Protein AF-A0A645GBY3-F1 (afdb_monomer)

Solvent-accessible surface area (backbone atoms only — not comparable to full-atom values): 5752 Å² total; per-residue (Å²): 119,48,77,58,80,60,60,73,43,37,44,76,48,37,47,80,51,96,83,60,81,51,75,75,39,79,45,41,86,62,72,44,69,53,68,56,71,52,74,49,76,48,78,40,95,68,40,92,44,58,47,33,29,36,23,45,98,88,66,49,78,69,43,80,43,72,63,49,70,56,98,42,28,32,36,38,66,47,53,20,73,75,37,83,97,45,71,49,46,38,34,42,75,42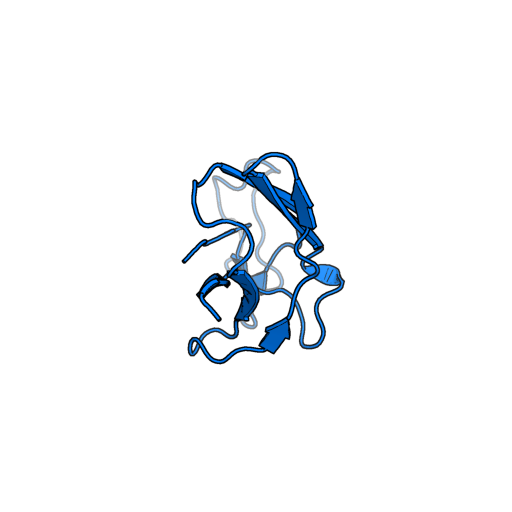,73,115

Organism: NCBI:txid1076179

Sequence (96 aa):
MLVYATNALNSGMEFEDATRRVRLAPGKPPVLVETGTFTVSLRRPDAGSFKAYALDFDGSRRGELPLTEKDGELTFTADTAAIPGGPALYFELSSR

Structure (mmCIF, N/CA/C/O backbone):
data_AF-A0A645GBY3-F1
#
_entry.id   AF-A0A645GBY3-F1
#
loop_
_atom_site.group_PDB
_atom_site.id
_atom_site.type_symbol
_atom_site.label_atom_id
_atom_site.label_alt_id
_atom_site.label_comp_id
_atom_site.label_asym_id
_atom_site.label_entity_id
_atom_site.label_seq_id
_atom_site.pdbx_PDB_ins_code
_atom_site.Cartn_x
_atom_site.Cartn_y
_atom_site.Cartn_z
_atom_site.occupancy
_atom_site.B_iso_or_equiv
_atom_site.auth_seq_id
_atom_site.auth_comp_id
_atom_site.auth_asym_id
_atom_site.auth_atom_id
_atom_site.pdbx_PDB_model_num
ATOM 1 N N . MET A 1 1 ? -9.772 7.772 2.960 1.00 88.50 1 MET A N 1
ATOM 2 C CA . MET A 1 1 ? -8.974 6.840 2.138 1.00 88.50 1 MET A CA 1
ATOM 3 C C . MET A 1 1 ? -7.528 7.292 2.157 1.00 88.50 1 MET A C 1
ATOM 5 O O . MET A 1 1 ? -7.288 8.487 2.036 1.00 88.50 1 MET A O 1
ATOM 9 N N . LEU A 1 2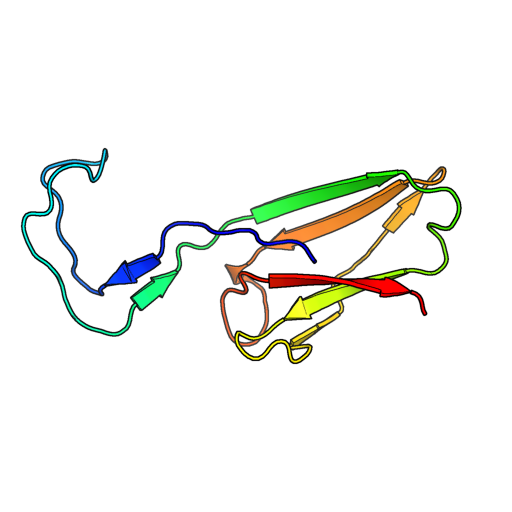 ? -6.599 6.358 2.340 1.00 94.62 2 LEU A N 1
ATOM 10 C CA . LEU A 1 2 ? -5.160 6.572 2.232 1.00 94.62 2 LEU A CA 1
ATOM 11 C C . LEU A 1 2 ? -4.643 5.826 1.001 1.00 94.62 2 LEU A C 1
ATOM 13 O O . LEU A 1 2 ? -5.044 4.690 0.753 1.00 94.62 2 LEU A O 1
ATOM 17 N N . VAL A 1 3 ? -3.732 6.464 0.270 1.00 95.44 3 VAL A N 1
ATOM 18 C CA . VAL A 1 3 ? -2.989 5.845 -0.829 1.00 95.44 3 VAL A CA 1
ATOM 19 C C . VAL A 1 3 ? -1.514 5.854 -0.457 1.00 95.44 3 VAL A C 1
ATOM 21 O O . VAL A 1 3 ? -0.946 6.923 -0.240 1.00 95.44 3 VAL A O 1
ATOM 24 N N . TYR A 1 4 ? -0.903 4.675 -0.382 1.00 94.69 4 TYR A N 1
ATOM 25 C CA . TYR A 1 4 ? 0.540 4.527 -0.222 1.00 94.69 4 TYR A CA 1
ATOM 26 C C . TYR A 1 4 ? 1.101 3.919 -1.506 1.00 94.69 4 TYR A C 1
ATOM 28 O O . TYR A 1 4 ? 1.101 2.704 -1.692 1.00 94.69 4 TYR A O 1
ATOM 36 N N . ALA A 1 5 ? 1.503 4.799 -2.424 1.00 91.44 5 ALA A N 1
ATOM 37 C CA . ALA A 1 5 ? 2.023 4.423 -3.729 1.00 91.44 5 ALA A CA 1
ATOM 38 C C . ALA A 1 5 ? 3.552 4.439 -3.731 1.00 91.44 5 ALA A C 1
ATOM 40 O O . ALA A 1 5 ? 4.187 5.491 -3.667 1.00 91.44 5 ALA A O 1
ATOM 41 N N . THR A 1 6 ? 4.123 3.247 -3.817 1.00 91.56 6 THR A N 1
ATOM 42 C CA . THR A 1 6 ? 5.524 2.990 -4.158 1.00 91.56 6 THR A CA 1
ATOM 43 C C . THR A 1 6 ? 5.679 2.900 -5.682 1.00 91.56 6 THR A C 1
ATOM 45 O O . THR A 1 6 ? 4.725 3.130 -6.432 1.00 91.56 6 THR A O 1
ATOM 48 N N . ASN A 1 7 ? 6.877 2.580 -6.182 1.00 93.38 7 ASN A N 1
ATOM 49 C CA . ASN A 1 7 ? 7.066 2.436 -7.623 1.00 93.38 7 ASN A CA 1
ATOM 50 C C . ASN A 1 7 ? 6.206 1.309 -8.203 1.00 93.38 7 ASN A C 1
ATOM 52 O O . ASN A 1 7 ? 6.134 0.213 -7.653 1.00 93.38 7 ASN A O 1
ATOM 56 N N . ALA A 1 8 ? 5.640 1.570 -9.378 1.00 93.81 8 ALA A N 1
ATOM 57 C CA . ALA A 1 8 ? 4.968 0.585 -10.210 1.00 93.81 8 ALA A CA 1
ATOM 58 C C . ALA A 1 8 ? 5.652 0.568 -11.584 1.00 93.81 8 ALA A C 1
ATOM 60 O O . ALA A 1 8 ? 5.564 1.539 -12.336 1.00 93.81 8 ALA A O 1
ATOM 61 N N . LEU A 1 9 ? 6.382 -0.505 -11.894 1.00 95.44 9 LEU A N 1
ATOM 62 C CA . LEU A 1 9 ? 7.229 -0.607 -13.090 1.00 95.44 9 LEU A CA 1
ATOM 63 C C . LEU A 1 9 ? 6.911 -1.878 -13.875 1.00 95.44 9 LEU A C 1
ATOM 65 O O . LEU A 1 9 ? 6.564 -2.897 -13.290 1.00 95.44 9 LEU A O 1
ATOM 69 N N . ASN A 1 10 ? 7.059 -1.858 -15.200 1.00 97.06 10 ASN A N 1
ATOM 70 C CA . ASN A 1 10 ? 6.923 -3.085 -15.990 1.00 97.06 10 ASN A CA 1
ATOM 71 C C . ASN A 1 10 ? 8.004 -4.103 -15.615 1.00 97.06 10 ASN A C 1
ATOM 73 O O . ASN A 1 10 ? 9.141 -3.742 -15.299 1.00 97.06 10 ASN A O 1
ATOM 77 N N . SER A 1 11 ? 7.672 -5.385 -15.749 1.00 96.81 11 SER A N 1
ATOM 78 C CA . SER A 1 11 ? 8.645 -6.465 -15.615 1.00 96.81 11 SER A CA 1
ATOM 79 C C . SER A 1 11 ? 9.768 -6.300 -16.644 1.00 96.81 11 SER A C 1
ATOM 81 O O . SER A 1 11 ? 9.513 -6.186 -17.847 1.00 96.81 11 SER A O 1
ATOM 83 N N . GLY A 1 12 ? 11.015 -6.282 -16.167 1.00 96.81 12 GLY A N 1
ATOM 84 C CA . GLY A 1 12 ? 12.201 -6.097 -17.010 1.00 96.81 12 GLY A CA 1
ATOM 85 C C . GLY A 1 12 ? 12.359 -4.684 -17.583 1.00 96.81 12 GLY A C 1
ATOM 86 O O . GLY A 1 12 ? 12.971 -4.530 -18.634 1.00 96.81 12 GLY A O 1
ATOM 87 N N . MET A 1 13 ? 11.769 -3.659 -16.957 1.00 97.81 13 MET A N 1
ATOM 88 C CA . MET A 1 13 ? 12.065 -2.267 -17.306 1.00 97.81 13 MET A CA 1
ATOM 89 C C . MET A 1 13 ? 13.497 -1.917 -16.880 1.00 97.81 13 MET A C 1
ATOM 91 O O . MET A 1 13 ? 13.879 -2.165 -15.738 1.00 97.81 13 MET A O 1
ATOM 95 N N . GLU A 1 14 ? 14.268 -1.318 -17.786 1.00 97.56 14 GLU A N 1
ATOM 96 C CA . GLU A 1 14 ? 15.667 -0.954 -17.545 1.00 97.56 14 GLU A CA 1
ATOM 97 C C . GLU A 1 14 ? 15.847 0.561 -17.578 1.00 97.56 14 GLU A C 1
ATOM 99 O O . GLU A 1 14 ? 15.270 1.265 -18.416 1.00 97.56 14 GLU A O 1
ATOM 104 N N . PHE A 1 15 ? 16.690 1.050 -16.676 1.00 97.69 15 PHE A N 1
ATOM 105 C CA . PHE A 1 15 ? 17.056 2.452 -16.552 1.00 97.69 15 PHE A CA 1
ATOM 106 C C . PHE A 1 15 ? 18.569 2.595 -16.623 1.00 97.69 15 PHE A C 1
ATOM 108 O O . PHE A 1 15 ? 19.296 1.663 -16.289 1.00 97.69 15 PHE A O 1
ATOM 115 N N . GLU A 1 16 ? 19.025 3.771 -17.042 1.00 98.12 16 GLU A N 1
ATOM 116 C CA . GLU A 1 16 ? 20.454 4.088 -17.115 1.00 98.12 16 GLU A CA 1
ATOM 117 C C . GLU A 1 16 ? 21.129 3.996 -15.741 1.00 98.12 16 GLU A C 1
ATOM 119 O O . GLU A 1 16 ? 22.251 3.510 -15.625 1.00 98.12 16 GLU A O 1
ATOM 124 N N . ASP A 1 17 ? 20.418 4.411 -14.691 1.00 96.75 17 ASP A N 1
ATOM 125 C CA . ASP A 1 17 ? 20.914 4.396 -13.324 1.00 96.75 17 ASP A CA 1
ATOM 126 C C . ASP A 1 17 ? 19.789 4.224 -12.285 1.00 96.75 17 ASP A C 1
ATOM 128 O O . ASP A 1 17 ? 18.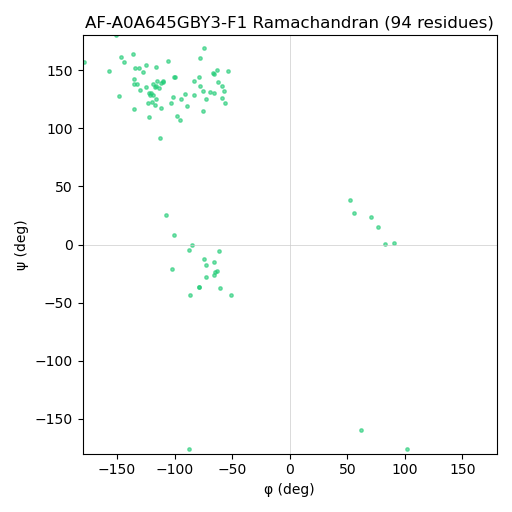592 4.136 -12.591 1.00 96.75 17 ASP A O 1
ATOM 132 N N . ALA A 1 18 ? 20.185 4.201 -11.011 1.00 93.75 18 ALA A N 1
ATOM 133 C CA . ALA A 1 18 ? 19.282 4.059 -9.873 1.00 93.75 18 ALA A CA 1
ATOM 134 C C . ALA A 1 18 ? 18.321 5.247 -9.679 1.00 93.75 18 ALA A C 1
ATOM 136 O O . ALA A 1 18 ? 17.332 5.105 -8.961 1.00 93.75 18 ALA A O 1
ATOM 137 N N . THR A 1 19 ? 18.565 6.404 -10.310 1.00 94.31 19 THR A N 1
ATOM 138 C CA . THR A 1 19 ? 17.632 7.543 -10.266 1.00 94.31 19 THR A CA 1
ATOM 139 C C . THR A 1 19 ? 16.390 7.293 -11.115 1.00 94.31 19 THR A C 1
ATOM 141 O O . THR A 1 19 ? 15.382 7.975 -10.926 1.00 94.31 19 THR A O 1
ATOM 144 N N . ARG A 1 20 ? 16.453 6.319 -12.039 1.00 93.56 20 ARG A N 1
ATOM 145 C CA . ARG A 1 20 ? 15.354 5.912 -12.926 1.00 93.56 20 ARG A CA 1
ATOM 146 C C . ARG A 1 20 ? 14.776 7.066 -13.762 1.00 93.56 20 ARG A C 1
ATOM 148 O O . ARG A 1 20 ? 13.615 7.032 -14.161 1.00 93.56 20 ARG A O 1
ATOM 155 N N . ARG A 1 21 ? 15.585 8.093 -14.050 1.00 94.50 21 ARG A N 1
ATOM 156 C CA . ARG A 1 21 ? 15.176 9.257 -14.860 1.00 94.50 21 ARG A CA 1
ATOM 157 C C . ARG A 1 21 ? 15.169 8.976 -16.360 1.00 94.50 21 ARG A C 1
ATOM 159 O O . ARG A 1 21 ? 14.299 9.478 -17.066 1.00 94.50 21 ARG A O 1
ATOM 166 N N . VAL A 1 22 ? 16.124 8.178 -16.837 1.00 96.88 22 VAL A N 1
ATOM 167 C CA . VAL A 1 22 ? 16.264 7.810 -18.252 1.00 96.88 22 VAL A CA 1
ATOM 168 C C . VAL A 1 22 ? 15.958 6.326 -18.414 1.00 96.88 22 VAL A C 1
ATOM 170 O O . VAL A 1 22 ? 16.637 5.473 -17.843 1.00 96.88 22 VAL A O 1
ATOM 173 N N . ARG A 1 23 ? 14.909 6.020 -19.182 1.00 96.94 23 ARG A N 1
ATOM 174 C CA . ARG A 1 23 ? 14.466 4.649 -19.464 1.00 96.94 23 ARG A CA 1
ATOM 175 C C . ARG A 1 23 ? 15.174 4.115 -20.708 1.00 96.94 23 ARG A C 1
ATOM 177 O O . ARG A 1 23 ? 14.966 4.653 -21.793 1.00 96.94 23 ARG A O 1
ATOM 184 N N . LEU A 1 24 ? 15.928 3.029 -20.553 1.00 98.00 24 LEU A N 1
ATOM 185 C CA . LEU A 1 24 ? 16.629 2.347 -21.646 1.00 98.00 24 LEU A CA 1
ATOM 186 C C . LEU A 1 24 ? 15.727 1.325 -22.343 1.00 98.00 24 LEU A C 1
ATOM 188 O O . LEU A 1 24 ? 15.653 1.298 -23.570 1.00 98.00 24 LEU A O 1
ATOM 192 N N . ALA A 1 25 ? 14.978 0.537 -21.565 1.00 97.81 25 ALA A N 1
ATOM 193 C CA . ALA A 1 25 ? 14.049 -0.463 -22.084 1.00 97.81 25 ALA A CA 1
ATOM 194 C C . ALA A 1 25 ? 12.682 -0.364 -21.387 1.00 97.81 25 ALA A C 1
ATOM 196 O O . ALA 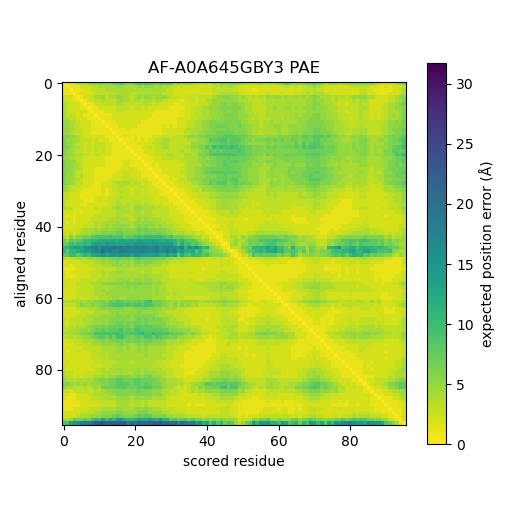A 1 25 ? 12.623 -0.197 -20.167 1.00 97.81 25 ALA A O 1
ATOM 197 N N . PRO A 1 26 ? 11.559 -0.476 -22.122 1.00 96.44 26 PRO A N 1
ATOM 198 C CA . PRO A 1 26 ? 10.220 -0.321 -21.550 1.00 96.44 26 PRO A CA 1
ATOM 199 C C . PRO A 1 26 ? 9.741 -1.515 -20.709 1.00 96.44 26 PRO A C 1
ATOM 201 O O . PRO A 1 26 ? 8.729 -1.384 -20.017 1.00 96.44 26 PRO A O 1
ATOM 204 N N . GLY A 1 27 ? 10.424 -2.663 -20.767 1.00 97.06 27 GLY A N 1
ATOM 205 C CA . GLY A 1 27 ? 9.942 -3.917 -20.185 1.00 97.06 27 GLY A CA 1
ATOM 206 C C . GLY A 1 27 ? 8.633 -4.396 -20.824 1.00 97.06 27 GLY A C 1
ATOM 207 O O . GLY A 1 27 ? 8.274 -3.990 -21.932 1.00 97.06 27 GLY A O 1
ATOM 208 N N . LYS A 1 28 ? 7.904 -5.265 -20.120 1.00 97.88 28 LYS A N 1
ATOM 209 C CA . LYS A 1 28 ? 6.583 -5.767 -20.530 1.00 97.88 28 LYS A CA 1
ATOM 210 C C . LYS A 1 28 ? 5.672 -6.028 -19.322 1.00 97.88 28 LYS A C 1
ATOM 212 O O . LYS A 1 28 ? 6.183 -6.176 -18.211 1.00 97.88 28 LYS A O 1
ATOM 217 N N . PRO A 1 29 ? 4.344 -6.118 -19.512 1.00 96.50 29 PRO A N 1
ATOM 218 C CA . PRO A 1 29 ? 3.447 -6.602 -18.467 1.00 96.50 29 PRO A CA 1
ATOM 219 C C . PRO A 1 29 ? 3.879 -7.985 -17.928 1.00 96.50 29 PRO A C 1
ATOM 221 O O . PRO A 1 29 ? 4.428 -8.784 -18.695 1.00 96.50 29 PRO A O 1
ATOM 224 N N . PRO A 1 30 ? 3.616 -8.296 -16.644 1.00 94.25 30 PRO A N 1
ATOM 225 C CA . PRO A 1 30 ? 2.844 -7.499 -15.686 1.00 94.25 30 PRO A CA 1
ATOM 226 C C . PRO A 1 30 ? 3.628 -6.315 -15.094 1.00 94.25 30 PRO A C 1
ATOM 228 O O . PRO A 1 30 ? 4.862 -6.289 -15.113 1.00 94.25 30 PRO A O 1
ATOM 231 N N . VAL A 1 31 ? 2.889 -5.339 -14.558 1.00 93.50 31 VAL A N 1
ATOM 232 C CA . VAL A 1 31 ? 3.440 -4.264 -13.721 1.00 93.50 31 VAL A CA 1
ATOM 233 C C . VAL A 1 31 ? 3.745 -4.835 -12.335 1.00 93.50 31 VAL A C 1
ATOM 235 O O . VAL A 1 31 ? 2.910 -5.517 -11.746 1.00 93.50 31 VAL A O 1
ATOM 238 N N . LEU A 1 32 ? 4.937 -4.550 -11.825 1.00 93.88 32 LEU A N 1
ATOM 239 C CA . LEU A 1 32 ? 5.406 -4.909 -10.496 1.00 93.88 32 LEU A CA 1
ATOM 240 C C . LEU A 1 32 ? 5.315 -3.686 -9.591 1.00 93.88 32 LEU A C 1
ATOM 242 O O . LEU A 1 32 ? 5.846 -2.624 -9.920 1.00 93.88 32 LEU A O 1
ATOM 246 N N . VAL A 1 33 ? 4.649 -3.859 -8.455 1.00 93.81 33 VAL A N 1
ATOM 247 C CA . VAL A 1 33 ? 4.559 -2.851 -7.399 1.00 93.81 33 VAL A CA 1
ATOM 248 C C . VAL A 1 33 ? 5.648 -3.138 -6.374 1.00 93.81 33 VAL A C 1
ATOM 250 O O . VAL A 1 33 ? 5.743 -4.249 -5.855 1.00 93.81 33 VAL A O 1
ATOM 253 N N . GLU A 1 34 ? 6.477 -2.141 -6.095 1.00 94.88 34 GLU A N 1
ATOM 254 C CA . GLU A 1 34 ? 7.489 -2.203 -5.046 1.00 94.88 34 GLU A CA 1
ATOM 255 C C . GLU A 1 34 ? 6.808 -2.299 -3.675 1.00 94.88 34 GLU A C 1
ATOM 257 O O . GLU A 1 34 ? 5.903 -1.535 -3.360 1.00 94.88 34 GLU A O 1
ATOM 262 N N . THR A 1 35 ? 7.204 -3.243 -2.832 1.00 95.50 35 THR A N 1
ATOM 263 C CA . THR A 1 35 ? 6.636 -3.351 -1.484 1.00 95.50 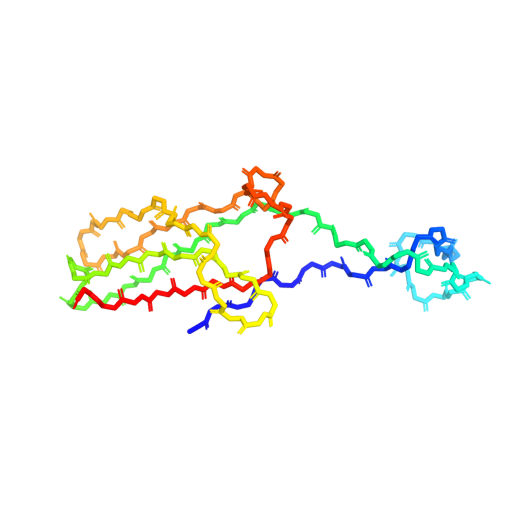35 THR A CA 1
ATOM 264 C C . THR A 1 35 ? 7.272 -2.320 -0.559 1.00 95.50 35 THR A C 1
ATOM 266 O O . THR A 1 35 ? 8.472 -2.068 -0.634 1.00 95.50 35 THR A O 1
ATOM 269 N N . GLY A 1 36 ? 6.490 -1.770 0.361 1.00 95.12 36 GLY A N 1
ATOM 270 C CA . GLY A 1 36 ? 6.980 -0.962 1.472 1.00 95.12 36 GLY A CA 1
ATOM 271 C C . GLY A 1 36 ? 6.304 -1.314 2.794 1.00 95.12 36 GLY A C 1
ATOM 272 O O . GLY A 1 36 ? 5.238 -1.940 2.818 1.00 95.12 36 GLY A O 1
ATOM 273 N N . THR A 1 37 ? 6.930 -0.857 3.876 1.00 96.81 37 THR A N 1
ATOM 274 C CA . THR A 1 37 ? 6.395 -0.922 5.237 1.00 96.81 37 THR A CA 1
ATOM 275 C C . THR A 1 37 ? 6.243 0.490 5.771 1.00 96.81 37 THR A C 1
ATOM 277 O O . THR A 1 37 ? 7.186 1.281 5.719 1.00 96.81 37 THR A O 1
ATOM 280 N N . PHE A 1 38 ? 5.062 0.816 6.286 1.00 96.81 38 PHE A N 1
ATOM 281 C CA . PHE A 1 38 ? 4.775 2.147 6.805 1.00 96.81 38 PHE A CA 1
ATOM 282 C C . PHE A 1 38 ? 3.858 2.094 8.026 1.00 96.81 38 PHE A C 1
ATOM 284 O O . PHE A 1 38 ? 3.097 1.145 8.217 1.00 96.81 38 PHE A O 1
ATOM 291 N N . THR A 1 39 ? 3.924 3.149 8.836 1.00 97.56 39 THR A N 1
ATOM 292 C CA . THR A 1 39 ? 3.042 3.371 9.984 1.00 97.56 39 THR A CA 1
ATOM 293 C C . THR A 1 39 ? 2.269 4.660 9.770 1.00 97.56 39 THR A C 1
ATOM 295 O O . THR A 1 39 ? 2.830 5.662 9.327 1.00 97.56 39 THR A O 1
ATOM 298 N N . VAL A 1 40 ? 0.984 4.634 10.102 1.00 96.44 40 VAL A N 1
ATOM 299 C CA . VAL A 1 40 ? 0.097 5.795 10.058 1.00 96.44 40 VAL A CA 1
ATOM 300 C C . VAL A 1 40 ? -0.438 6.034 11.448 1.00 96.44 40 VAL A C 1
ATOM 302 O O . VAL A 1 40 ? -0.979 5.109 12.047 1.00 96.44 40 VAL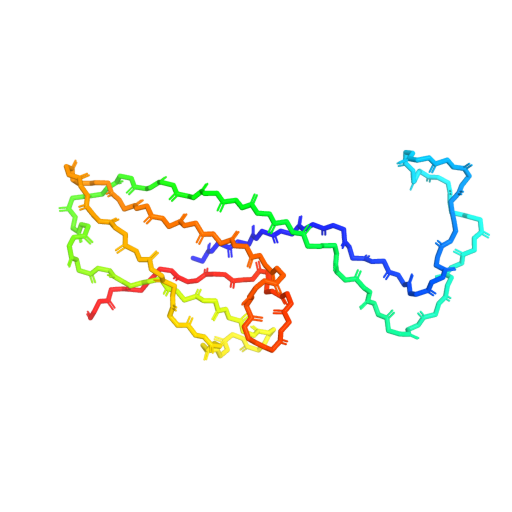 A O 1
ATOM 305 N N . SER A 1 41 ? -0.346 7.280 11.904 1.00 95.75 41 SER A N 1
ATOM 306 C CA . SER A 1 41 ? -0.958 7.744 13.145 1.00 95.75 41 SER A CA 1
ATOM 307 C C . SER A 1 41 ? -1.899 8.911 12.849 1.00 95.75 41 SER A C 1
ATOM 309 O O . SER A 1 41 ? -1.533 9.849 12.139 1.00 95.75 41 SER A O 1
ATOM 311 N N . LEU A 1 42 ? -3.126 8.846 13.365 1.00 94.00 42 LEU A N 1
ATOM 312 C CA . LEU A 1 42 ? -4.171 9.846 13.159 1.00 94.00 42 LEU A CA 1
ATOM 313 C C . LEU A 1 42 ? -4.869 10.166 14.479 1.00 94.00 42 LEU A C 1
ATOM 315 O O . LEU A 1 42 ? -5.566 9.327 15.047 1.00 94.00 42 LEU A O 1
ATOM 319 N N . ARG A 1 43 ? -4.746 11.414 14.927 1.00 94.06 43 ARG A N 1
ATOM 320 C CA . ARG A 1 43 ? -5.446 11.910 16.113 1.00 94.06 43 ARG A CA 1
ATOM 321 C C . ARG A 1 43 ? -6.867 12.337 15.775 1.00 94.06 43 ARG A C 1
ATOM 323 O O . ARG A 1 43 ? -7.064 13.131 14.856 1.00 94.06 43 ARG A O 1
ATOM 330 N N . ARG A 1 44 ? -7.849 11.845 16.532 1.00 88.56 44 ARG A N 1
ATOM 331 C CA . ARG A 1 44 ? -9.258 12.221 16.378 1.00 88.56 44 ARG A CA 1
ATOM 332 C C . ARG A 1 44 ? -10.081 11.984 17.658 1.00 88.56 44 ARG A C 1
ATOM 334 O O . ARG A 1 44 ? -9.793 11.038 18.384 1.00 88.56 44 ARG A O 1
ATOM 341 N N . PRO A 1 45 ? -11.132 12.783 17.925 1.00 84.38 45 PRO A N 1
ATOM 342 C CA . PRO A 1 45 ? -11.943 12.653 19.145 1.00 84.38 45 PRO A CA 1
ATOM 343 C C . PRO A 1 45 ? -12.743 11.344 19.266 1.00 84.38 45 PRO A C 1
ATOM 345 O O . PRO A 1 45 ? -13.059 10.911 20.367 1.00 84.38 45 PRO A O 1
ATOM 348 N N . ASP A 1 46 ? -13.083 10.717 18.143 1.00 84.31 46 ASP A N 1
ATOM 349 C CA . ASP A 1 46 ? -13.955 9.539 18.014 1.00 84.31 46 ASP A CA 1
ATOM 350 C C . ASP A 1 46 ? -13.180 8.254 17.658 1.00 84.31 46 ASP A C 1
ATOM 352 O O . ASP A 1 46 ? -13.725 7.319 17.066 1.00 84.31 46 ASP A O 1
ATOM 356 N N . ALA A 1 47 ? -11.894 8.207 18.019 1.00 78.06 47 ALA A N 1
ATOM 357 C CA . ALA A 1 47 ? -10.944 7.166 17.631 1.00 78.06 47 ALA A CA 1
ATOM 358 C C . ALA A 1 47 ? -11.448 5.731 17.907 1.00 78.06 47 ALA A C 1
ATOM 360 O O . ALA A 1 47 ? -11.383 4.882 17.018 1.00 78.06 47 ALA A O 1
ATOM 361 N N . GLY A 1 48 ? -12.059 5.467 19.067 1.00 78.44 48 GLY A N 1
ATOM 362 C CA . GLY A 1 48 ? -12.499 4.120 19.474 1.00 78.44 48 GLY A CA 1
ATOM 363 C C . GLY A 1 48 ? -13.553 3.439 18.578 1.00 78.44 48 GLY A C 1
ATOM 364 O O . GLY A 1 48 ? -13.891 2.274 18.792 1.00 78.44 48 GLY A O 1
ATOM 365 N N . SER A 1 49 ? -14.079 4.134 17.566 1.00 86.00 49 SER A N 1
ATOM 366 C CA . SER A 1 49 ? -15.103 3.623 16.652 1.00 86.00 49 SER A CA 1
ATOM 367 C C . SER A 1 49 ? -14.573 3.159 15.292 1.00 86.00 49 SER A C 1
ATOM 369 O O . SER A 1 49 ? -15.381 2.845 14.432 1.00 86.00 49 SER A O 1
ATOM 371 N N . PHE A 1 50 ? -13.258 3.078 15.063 1.00 93.50 50 PHE A N 1
ATOM 372 C CA . PHE A 1 50 ? -12.709 2.805 13.725 1.00 93.50 50 PHE A CA 1
ATOM 373 C C . PHE A 1 50 ? -12.161 1.390 13.533 1.00 93.50 50 PHE A C 1
ATOM 375 O O . PHE A 1 50 ? -11.800 0.686 14.478 1.00 93.50 50 PHE A O 1
ATOM 382 N N . LYS A 1 51 ? -12.092 0.992 12.261 1.00 94.62 51 LYS A N 1
ATOM 383 C CA . LYS A 1 51 ? -11.350 -0.163 11.752 1.00 94.62 51 LYS A CA 1
ATOM 384 C C . LYS A 1 51 ? -10.508 0.247 10.549 1.00 94.62 51 LYS A C 1
ATOM 386 O O . LYS A 1 51 ? -10.882 1.178 9.832 1.00 94.62 51 LYS A O 1
ATOM 391 N N . ALA A 1 52 ? -9.399 -0.454 10.334 1.00 96.31 52 ALA A N 1
ATOM 392 C CA . ALA A 1 52 ? -8.514 -0.257 9.194 1.00 96.31 52 ALA A CA 1
ATOM 393 C C . ALA A 1 52 ? -8.607 -1.443 8.232 1.00 96.31 52 ALA A C 1
ATOM 395 O O . ALA A 1 52 ? -8.660 -2.586 8.677 1.00 96.31 52 ALA A O 1
ATOM 396 N N . TYR A 1 53 ? -8.592 -1.184 6.928 1.00 96.75 53 TYR A N 1
ATOM 397 C CA . TYR A 1 53 ? -8.634 -2.226 5.904 1.00 96.75 53 TYR A CA 1
ATOM 398 C C . TYR A 1 53 ? -7.613 -1.959 4.805 1.00 96.75 53 TYR A C 1
ATOM 400 O O . TYR A 1 53 ? -7.433 -0.814 4.391 1.00 96.75 53 TYR A O 1
ATOM 408 N N . ALA A 1 54 ? -6.993 -3.024 4.300 1.00 96.81 54 ALA A N 1
ATOM 409 C CA . ALA A 1 54 ? -6.354 -3.017 2.990 1.00 96.81 54 ALA A CA 1
ATOM 410 C C . ALA A 1 54 ? -7.419 -3.273 1.917 1.00 96.81 54 ALA A C 1
ATOM 412 O O . ALA A 1 54 ? -8.322 -4.092 2.125 1.00 96.81 54 ALA A O 1
ATOM 413 N N . LEU A 1 55 ? -7.317 -2.585 0.782 1.00 96.12 55 LEU A N 1
ATOM 414 C CA . LEU A 1 55 ? -8.277 -2.701 -0.314 1.00 96.12 55 LEU A CA 1
ATOM 415 C C . LEU A 1 55 ? -7.634 -3.262 -1.585 1.00 96.12 55 LEU A C 1
ATOM 417 O O . LEU A 1 55 ? -6.444 -3.060 -1.848 1.00 96.12 55 LEU A O 1
ATOM 421 N N . ASP A 1 56 ? -8.461 -3.914 -2.391 1.00 93.62 56 ASP A N 1
ATOM 422 C CA . ASP A 1 56 ? -8.186 -4.222 -3.789 1.00 93.62 56 ASP A CA 1
ATOM 423 C C . ASP A 1 56 ? -8.313 -2.976 -4.687 1.00 93.62 56 ASP A C 1
ATOM 425 O O . ASP A 1 56 ? -8.805 -1.923 -4.276 1.00 93.62 56 ASP A O 1
ATOM 429 N N . PHE A 1 57 ? -7.867 -3.088 -5.944 1.00 90.00 57 PHE A N 1
ATOM 430 C CA . PHE A 1 57 ? -7.952 -1.999 -6.932 1.00 90.00 57 PHE A CA 1
ATOM 431 C C . PHE A 1 57 ? -9.389 -1.583 -7.271 1.00 90.00 57 PHE A C 1
ATOM 433 O O . PHE A 1 57 ? -9.608 -0.461 -7.721 1.00 90.00 57 PHE A O 1
ATOM 440 N N . ASP A 1 58 ? -10.358 -2.474 -7.062 1.00 93.06 58 ASP A N 1
ATOM 441 C CA . ASP A 1 58 ? -11.785 -2.195 -7.232 1.00 93.06 58 ASP A CA 1
ATOM 442 C C . ASP A 1 58 ? -12.430 -1.566 -5.981 1.00 93.06 58 ASP A C 1
ATOM 444 O O . ASP A 1 58 ? -13.621 -1.258 -5.985 1.00 93.06 58 ASP A O 1
ATOM 448 N N . GLY A 1 59 ? -11.647 -1.351 -4.917 1.00 93.38 59 GLY A N 1
ATOM 449 C CA . GLY A 1 59 ? -12.100 -0.795 -3.646 1.00 93.38 59 GLY A CA 1
ATOM 450 C C . GLY A 1 59 ? -12.737 -1.814 -2.702 1.00 93.38 59 GLY A C 1
ATOM 451 O O . GLY A 1 59 ? -13.138 -1.438 -1.598 1.00 93.38 59 GLY A O 1
ATOM 452 N N . SER A 1 60 ? -12.826 -3.092 -3.083 1.00 95.00 60 SER A N 1
ATOM 453 C CA . SER A 1 60 ? -13.288 -4.137 -2.173 1.00 95.00 60 SER A CA 1
ATOM 454 C C . SER A 1 60 ? -12.289 -4.352 -1.030 1.00 95.00 60 SER A C 1
ATOM 456 O O . SER A 1 60 ? -11.080 -4.143 -1.164 1.00 95.00 60 SER A O 1
ATOM 458 N N . ARG A 1 61 ? -12.804 -4.713 0.151 1.00 95.00 61 ARG A N 1
ATOM 459 C CA . ARG A 1 61 ? -11.972 -4.948 1.337 1.00 95.00 61 ARG A CA 1
ATOM 460 C C . ARG A 1 61 ? -11.272 -6.289 1.201 1.00 95.00 61 ARG A C 1
ATOM 462 O O . ARG A 1 61 ? -11.918 -7.332 1.262 1.00 95.00 61 ARG A O 1
ATOM 469 N N . ARG A 1 62 ? -9.948 -6.242 1.110 1.00 92.81 62 ARG A N 1
ATOM 470 C CA . ARG A 1 62 ? -9.089 -7.425 1.051 1.00 92.81 62 ARG A CA 1
ATOM 471 C C . ARG A 1 62 ? -8.880 -8.039 2.435 1.00 92.81 62 ARG A C 1
ATOM 473 O O . ARG A 1 62 ? -8.831 -9.256 2.579 1.00 92.81 62 ARG A O 1
ATOM 480 N N . GLY A 1 63 ? -8.778 -7.201 3.466 1.00 91.31 63 GLY A N 1
ATOM 481 C CA . GLY A 1 63 ? -8.619 -7.659 4.845 1.00 91.31 63 GLY A CA 1
ATOM 482 C C . GLY A 1 63 ? -8.551 -6.522 5.857 1.00 91.31 63 GLY A C 1
ATOM 483 O O . GLY A 1 63 ? -8.214 -5.390 5.510 1.00 91.31 63 GLY A O 1
ATOM 484 N N . GLU A 1 64 ? -8.886 -6.832 7.109 1.00 94.56 64 GLU A N 1
ATOM 485 C CA . GLU A 1 64 ? -8.748 -5.915 8.245 1.00 94.56 64 GLU A CA 1
ATOM 486 C C . GLU A 1 64 ? -7.280 -5.861 8.696 1.00 94.56 64 GLU A C 1
ATOM 488 O O . GLU A 1 64 ? -6.607 -6.889 8.788 1.00 94.56 64 GLU A O 1
ATOM 493 N N . LEU A 1 65 ? -6.784 -4.656 8.966 1.00 95.38 65 LEU A N 1
ATOM 494 C CA . LEU A 1 65 ? -5.460 -4.416 9.526 1.00 95.38 65 LEU A CA 1
ATOM 495 C C . LEU A 1 65 ? -5.577 -4.161 11.033 1.00 95.38 65 LEU A C 1
ATOM 497 O O . LEU A 1 65 ? -6.523 -3.489 11.459 1.00 95.38 65 LEU A O 1
ATOM 501 N N . PRO A 1 66 ? -4.608 -4.622 11.844 1.00 95.44 66 PRO A N 1
ATOM 502 C CA . PRO A 1 66 ? -4.552 -4.260 13.251 1.00 95.44 66 PRO A CA 1
ATOM 503 C C . PRO A 1 66 ? -4.502 -2.738 13.419 1.00 95.44 66 PRO A C 1
ATOM 505 O O . PRO A 1 66 ? -3.599 -2.073 12.910 1.00 95.44 66 PRO A O 1
ATOM 508 N N . LEU A 1 67 ? -5.477 -2.204 14.148 1.00 95.62 67 LEU A N 1
ATOM 509 C CA . LEU A 1 67 ? -5.592 -0.790 14.475 1.00 95.62 67 LEU A CA 1
ATOM 510 C C . LEU A 1 67 ? -5.553 -0.650 15.993 1.00 95.62 67 LEU A C 1
ATOM 512 O O . LEU A 1 67 ? -6.372 -1.244 16.696 1.00 95.62 67 LEU A O 1
ATOM 516 N N . THR A 1 68 ? -4.601 0.123 16.497 1.00 94.62 68 THR A N 1
ATOM 517 C CA . THR A 1 68 ? -4.516 0.465 17.914 1.00 94.62 68 THR A CA 1
ATOM 518 C C . THR A 1 68 ? -5.076 1.8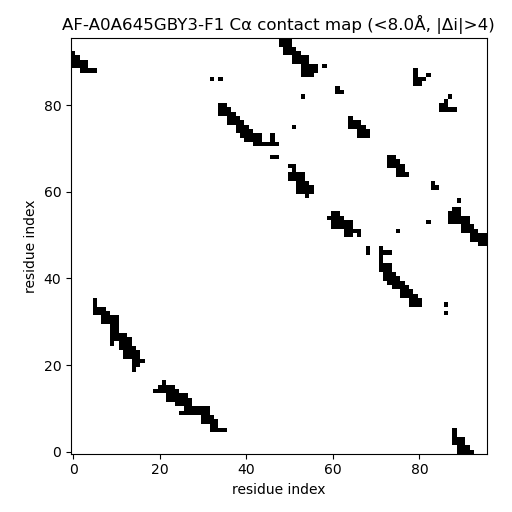58 18.138 1.00 94.62 68 THR A C 1
ATOM 520 O O . THR A 1 68 ? -4.932 2.743 17.297 1.00 94.62 68 THR A O 1
ATOM 523 N N . GLU A 1 69 ? -5.734 2.049 19.276 1.00 93.19 69 GLU A N 1
ATOM 524 C CA . GLU A 1 69 ? -6.207 3.349 19.733 1.00 93.19 69 GLU A CA 1
ATOM 525 C C . GLU A 1 69 ? -5.581 3.636 21.092 1.00 93.19 69 GLU A C 1
ATOM 527 O O . GLU A 1 69 ? -5.609 2.786 21.986 1.00 93.19 69 GLU A O 1
ATOM 532 N N . LYS A 1 70 ? -4.964 4.808 21.227 1.00 92.19 70 LYS A N 1
ATOM 533 C CA . LYS A 1 70 ? -4.380 5.266 22.484 1.00 92.19 70 LYS A CA 1
ATOM 534 C C . LYS A 1 70 ? -4.464 6.783 22.564 1.00 92.19 70 LYS A C 1
ATOM 536 O O . LYS A 1 70 ? -4.008 7.468 21.656 1.00 92.19 70 LYS A O 1
ATOM 541 N N . ASP A 1 71 ? -5.010 7.302 23.660 1.00 90.69 71 ASP A N 1
ATOM 542 C CA . ASP A 1 71 ? -5.073 8.740 23.954 1.00 90.69 71 ASP A CA 1
ATOM 543 C C . ASP A 1 71 ? -5.681 9.577 22.802 1.00 90.69 71 ASP A C 1
ATOM 545 O O . ASP A 1 71 ? -5.226 10.686 22.504 1.00 90.69 71 ASP A O 1
ATOM 549 N N . GLY A 1 72 ? -6.708 9.038 22.126 1.00 90.75 72 GLY A N 1
ATOM 550 C CA . GLY A 1 72 ? -7.358 9.690 20.982 1.00 90.75 72 GLY A CA 1
ATOM 551 C C . GLY A 1 72 ? -6.561 9.623 19.674 1.00 90.75 72 GLY A C 1
ATOM 552 O O . GLY A 1 72 ? -6.850 10.368 18.737 1.00 90.75 72 GLY A O 1
ATOM 553 N N . GLU A 1 73 ? -5.549 8.761 19.588 1.00 94.69 73 GLU A N 1
ATOM 554 C CA . GLU A 1 73 ? -4.740 8.531 18.393 1.00 94.69 73 GLU A CA 1
ATOM 555 C C . GLU A 1 73 ? -4.909 7.102 17.881 1.00 94.69 73 GLU A C 1
ATOM 557 O O . GLU A 1 73 ? -4.702 6.130 18.606 1.00 94.69 73 GLU A O 1
ATOM 562 N N . LEU A 1 74 ? -5.278 6.984 16.607 1.00 95.19 74 LEU A N 1
ATOM 563 C CA . LEU A 1 74 ? -5.350 5.726 15.881 1.00 95.19 74 LEU A CA 1
ATOM 564 C C . LEU A 1 74 ? -4.029 5.441 15.198 1.00 95.19 74 LEU A C 1
ATOM 566 O O . LEU A 1 74 ? -3.548 6.297 14.461 1.00 95.19 74 LEU A O 1
ATOM 570 N N . THR A 1 75 ? -3.485 4.242 15.380 1.00 96.62 75 THR A N 1
ATOM 571 C CA . THR A 1 75 ? -2.253 3.819 14.717 1.00 96.62 75 THR A CA 1
ATOM 572 C C . THR A 1 75 ? -2.404 2.457 14.058 1.00 96.62 75 THR A C 1
ATOM 574 O O . THR A 1 75 ? -2.879 1.506 14.674 1.00 96.62 75 THR A O 1
ATOM 577 N N . PHE A 1 76 ? -1.964 2.344 12.806 1.00 96.38 76 PHE A N 1
ATOM 578 C CA . PHE A 1 76 ? -1.768 1.052 12.153 1.00 96.38 76 PHE A CA 1
ATOM 579 C C . PHE A 1 76 ? -0.429 1.012 11.420 1.00 96.38 76 PHE A C 1
ATOM 581 O O . PHE A 1 76 ? 0.075 2.034 10.950 1.00 96.38 76 PHE A O 1
ATOM 588 N N . THR A 1 77 ? 0.123 -0.191 11.303 1.00 97.25 77 THR A N 1
ATOM 589 C CA . THR A 1 77 ? 1.307 -0.483 10.493 1.00 97.25 77 THR A CA 1
ATOM 590 C C . THR A 1 77 ? 0.906 -1.454 9.396 1.00 97.25 77 THR A C 1
ATOM 592 O O . THR A 1 77 ? 0.195 -2.425 9.655 1.00 97.25 77 THR A O 1
ATOM 595 N N . ALA A 1 78 ? 1.364 -1.199 8.176 1.00 96.00 78 ALA A N 1
ATOM 596 C CA . ALA A 1 78 ? 1.183 -2.100 7.051 1.00 96.00 78 ALA A CA 1
ATOM 597 C C . ALA A 1 78 ? 2.549 -2.464 6.470 1.00 96.00 78 ALA A C 1
ATOM 599 O O . ALA A 1 78 ? 3.298 -1.585 6.051 1.00 96.00 78 ALA A O 1
ATOM 600 N N . ASP A 1 79 ? 2.846 -3.762 6.436 1.00 95.69 79 ASP A N 1
ATOM 601 C CA . ASP A 1 79 ? 3.840 -4.350 5.541 1.00 95.69 79 ASP A CA 1
ATOM 602 C C . ASP A 1 79 ? 3.089 -4.853 4.309 1.00 95.69 79 ASP A C 1
ATOM 604 O O . ASP A 1 79 ? 2.350 -5.837 4.371 1.00 95.69 79 ASP A O 1
ATOM 608 N N . THR A 1 80 ? 3.243 -4.147 3.191 1.00 94.44 80 THR A N 1
ATOM 609 C CA . THR A 1 80 ? 2.519 -4.476 1.956 1.00 94.44 80 THR A CA 1
ATOM 610 C C . THR A 1 80 ? 2.910 -5.836 1.377 1.00 94.44 80 THR A C 1
ATOM 612 O O . THR A 1 80 ? 2.091 -6.440 0.691 1.00 94.44 80 THR A O 1
ATOM 615 N N . ALA A 1 81 ? 4.104 -6.363 1.671 1.00 94.00 81 ALA A N 1
ATOM 616 C CA . ALA A 1 81 ? 4.510 -7.695 1.224 1.00 94.00 81 ALA A CA 1
ATOM 617 C C . ALA A 1 81 ? 3.777 -8.813 1.984 1.00 94.00 81 ALA A C 1
ATOM 619 O O . ALA A 1 81 ? 3.572 -9.898 1.440 1.00 94.00 81 ALA A O 1
ATOM 620 N N . ALA A 1 82 ? 3.372 -8.548 3.230 1.00 93.69 82 ALA A N 1
ATOM 621 C CA . ALA A 1 82 ? 2.722 -9.516 4.111 1.00 93.69 82 ALA A CA 1
ATOM 622 C C . ALA A 1 82 ? 1.189 -9.569 3.955 1.00 93.69 82 ALA A C 1
ATOM 624 O O . ALA A 1 82 ? 0.535 -10.400 4.589 1.00 93.69 82 ALA A O 1
ATOM 625 N N . ILE A 1 83 ? 0.595 -8.698 3.131 1.00 92.12 83 ILE A N 1
ATOM 626 C CA . ILE A 1 83 ? -0.856 -8.665 2.914 1.00 92.12 83 ILE A CA 1
ATOM 627 C C . ILE A 1 83 ? -1.277 -9.876 2.058 1.00 92.12 83 ILE A C 1
ATOM 629 O O . ILE A 1 83 ? -0.765 -10.056 0.946 1.00 92.12 83 ILE A O 1
ATOM 633 N N . PRO A 1 84 ? -2.234 -10.707 2.521 1.00 88.00 84 PRO A N 1
ATOM 634 C CA . PRO A 1 84 ? -2.755 -11.817 1.727 1.00 88.00 84 PRO A CA 1
ATOM 635 C C . PRO A 1 84 ? -3.320 -11.325 0.392 1.00 88.00 84 PRO A C 1
ATOM 637 O O . PRO A 1 84 ? -4.093 -10.377 0.375 1.00 88.00 84 PRO A O 1
ATOM 640 N N . GLY A 1 85 ? -2.954 -11.959 -0.724 1.00 85.56 85 GLY A N 1
ATOM 641 C CA . GLY A 1 85 ? -3.356 -11.514 -2.068 1.00 85.56 85 GLY A CA 1
ATOM 642 C C . GLY A 1 85 ? -2.382 -10.535 -2.739 1.00 85.56 85 GLY A C 1
ATOM 643 O O . GLY A 1 85 ? -2.620 -10.128 -3.874 1.00 85.56 85 GLY A O 1
ATOM 644 N N . GLY A 1 86 ? -1.265 -10.204 -2.082 1.00 87.06 86 GLY A N 1
ATOM 645 C CA . GLY A 1 86 ? -0.180 -9.393 -2.637 1.00 87.06 86 GLY A CA 1
ATOM 646 C C . GLY A 1 86 ? -0.193 -7.941 -2.148 1.00 87.06 86 GLY A C 1
ATOM 647 O O . GLY A 1 86 ? -1.025 -7.574 -1.311 1.00 87.06 86 GLY A O 1
ATOM 648 N N . PRO A 1 87 ? 0.710 -7.091 -2.671 1.00 91.88 87 PRO A N 1
ATOM 649 C CA . PRO A 1 87 ? 0.807 -5.698 -2.251 1.00 91.88 87 PRO A CA 1
ATOM 650 C C . PRO A 1 87 ? -0.501 -4.939 -2.478 1.00 91.88 87 PRO A C 1
ATOM 652 O O . PRO A 1 87 ? -1.155 -5.081 -3.515 1.00 91.88 87 PRO A O 1
ATOM 655 N N . ALA A 1 88 ? -0.887 -4.139 -1.483 1.00 93.38 88 ALA A N 1
ATOM 656 C CA . ALA A 1 88 ? -2.024 -3.227 -1.541 1.00 93.38 88 ALA A CA 1
ATOM 657 C C . ALA A 1 88 ? -1.527 -1.776 -1.560 1.00 93.38 88 ALA A C 1
ATOM 659 O O . ALA A 1 88 ? -0.593 -1.425 -0.840 1.00 93.38 88 ALA A O 1
ATOM 660 N N . LEU A 1 89 ? -2.171 -0.941 -2.377 1.00 94.88 89 LEU A N 1
ATOM 661 C CA . LEU A 1 89 ? -1.875 0.494 -2.498 1.00 94.88 89 LEU A CA 1
ATOM 662 C C . LEU A 1 89 ? -2.885 1.366 -1.744 1.00 94.88 89 LEU A C 1
ATOM 664 O O . LEU A 1 89 ? -2.603 2.525 -1.432 1.00 94.88 89 LEU A O 1
ATOM 668 N N . TYR A 1 90 ? -4.066 0.813 -1.472 1.00 96.19 90 TYR A N 1
ATOM 669 C CA . TYR A 1 90 ? -5.215 1.530 -0.944 1.00 96.19 90 TYR A CA 1
ATOM 670 C C . TYR A 1 90 ? -5.587 1.012 0.435 1.00 96.19 90 TYR A C 1
ATOM 672 O O . TYR A 1 90 ? -5.648 -0.196 0.673 1.00 96.19 90 TYR A O 1
ATOM 680 N N . PHE A 1 91 ? -5.874 1.956 1.327 1.00 97.19 91 PHE A N 1
ATOM 681 C CA . PHE A 1 91 ? -6.220 1.678 2.709 1.00 97.19 91 PHE A CA 1
ATOM 682 C C . PHE A 1 91 ? -7.424 2.518 3.138 1.00 97.19 91 PHE A C 1
ATOM 684 O O . PHE A 1 91 ? -7.532 3.715 2.836 1.00 97.19 91 PHE A O 1
ATOM 691 N N . GLU A 1 92 ? -8.340 1.893 3.865 1.00 96.44 92 GLU A N 1
ATOM 692 C CA . GLU A 1 92 ? -9.546 2.524 4.394 1.00 96.44 92 GLU A CA 1
ATOM 693 C C . GLU A 1 92 ? -9.489 2.581 5.919 1.00 96.44 92 GLU A C 1
ATOM 695 O O . GLU A 1 92 ? -9.199 1.581 6.566 1.00 96.44 92 GLU A O 1
ATOM 700 N N . LEU A 1 93 ? -9.837 3.739 6.485 1.00 94.75 93 LEU A N 1
ATOM 701 C CA . LEU A 1 93 ? -10.334 3.833 7.854 1.00 94.75 93 LEU A CA 1
ATOM 702 C C . LEU A 1 93 ? -11.844 4.028 7.775 1.00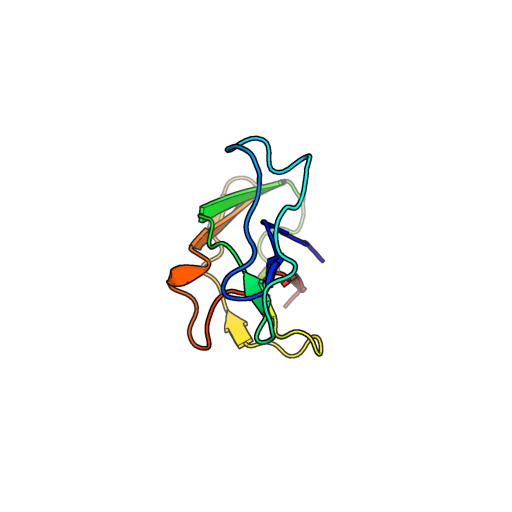 94.75 93 LEU A C 1
ATOM 704 O O . LEU A 1 93 ? -12.300 4.994 7.163 1.00 94.75 93 LEU A O 1
ATOM 708 N N . SER A 1 94 ? -12.598 3.124 8.386 1.00 93.50 94 SER A N 1
ATOM 709 C CA . SER A 1 94 ? -14.061 3.139 8.369 1.00 93.50 94 SER A CA 1
ATOM 710 C C . SER A 1 94 ? -14.580 3.131 9.801 1.00 93.50 94 SER A C 1
ATOM 712 O O . SER A 1 94 ? -14.043 2.397 10.638 1.00 93.50 94 SER A O 1
ATOM 714 N N . SER A 1 95 ? -15.578 3.966 10.093 1.00 89.00 95 SER A N 1
ATOM 715 C CA . SER A 1 95 ? -16.297 3.876 11.362 1.00 89.00 95 SER A CA 1
ATOM 716 C C . SER A 1 95 ?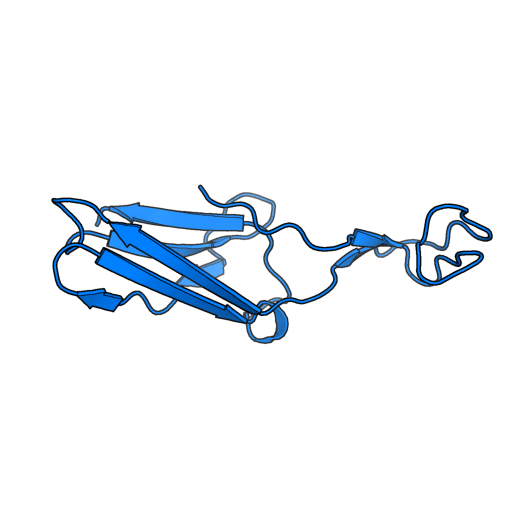 -17.064 2.555 11.407 1.00 89.00 95 SER A C 1
ATOM 718 O O . SER A 1 95 ? -17.496 2.045 10.371 1.00 89.00 95 SER A O 1
ATOM 720 N N . ARG A 1 96 ? -17.193 1.991 12.602 1.00 69.88 96 ARG A N 1
ATOM 721 C CA . ARG A 1 96 ? -18.036 0.831 12.883 1.00 69.88 96 ARG A CA 1
ATOM 722 C C . ARG A 1 96 ? -19.501 1.120 12.591 1.00 69.88 96 ARG A C 1
ATOM 724 O O . ARG A 1 96 ? -19.912 2.293 12.730 1.00 69.88 96 ARG A O 1
#

Mean predicted aligned error: 3.83 Å

pLDDT: mean 93.62, std 4.5, range [69.88, 98.12]

Nearest PDB structures (foldseek):
  4pyh-assembly1_A  TM=6.060E-01  e=3.034E-01  Arabidopsis thaliana
  7u39-assembly1_E  TM=4.761E-01  e=2.061E-01  Streptomyces venezuelae
  3nme-assembly1_B  TM=5.480E-01  e=5.572E-01  Arabidopsis thaliana
  7u39-assembly3_C  TM=3.772E-01  e=2.717E-01  Streptomyces venezuelae
  7u39-assembly5_L  TM=4.208E-01  e=4.467E-01  Streptomyces venezuelae

Foldseek 3Di:
DDFDADDWAADPWDAPDPVRPHTPHRHHDDIDGDWDKDKDKDADPPQVFKWKFFADPVRHGQDTFDWDDDPRMIMTMDGQCPRPPGGGGDMDIDGD

Radius of gyration: 16.6 Å; Cα contacts (8 Å, |Δi|>4): 194; chains: 1; bounding box: 39×24×46 Å

Secondary structure (DSSP, 8-state):
-EE----EEEET-EESSTT--SEEE--EEEEEEPP-EEEEEEE-TTGGGEEEEEE-TTS-EEEEEPEEEETTEEEEEEEGGGSTTS---EEEEEE-